Protein AF-A0A838QG83-F1 (afdb_monomer_lite)

Radius of gyration: 15.64 Å; chains: 1; bounding box: 38×38×37 Å

pLDDT: mean 92.64, std 13.29, range [36.41, 98.62]

Secondary structure (DSSP, 8-state):
-HHHHHHHHHH-SS--EEEEEHHHHHHHHHHHHHHHHHTT--SPPEEEEE--TT--TTS-GGGGT-TTEEEEEEEEEEEEEETTEEEEEEEEEESSSSTTS-------

Sequence (108 aa):
YKKWTARVLEDGIYRPGYYAHNHNAKVIYNDVAGVFVDAGSLEQPAFWIASGRGFSEDKEPHEVGHEFAKVWQGVLDVVQTHNGFQLPIDVNVSADPSPSSAGFATTN

Structure (mmCIF, N/CA/C/O backbone):
data_AF-A0A838QG83-F1
#
_entry.id   AF-A0A838QG83-F1
#
loop_
_atom_site.group_PDB
_atom_site.id
_atom_site.type_symbol
_atom_site.label_atom_id
_atom_site.label_alt_id
_atom_site.label_comp_id
_atom_site.label_asym_id
_atom_site.label_entity_id
_atom_site.label_seq_id
_atom_site.pdbx_PDB_ins_code
_atom_site.Cartn_x
_atom_site.Cartn_y
_atom_site.Cartn_z
_atom_site.occupancy
_atom_site.B_iso_or_equiv
_atom_site.auth_seq_id
_atom_site.auth_comp_id
_atom_site.auth_asym_id
_atom_site.auth_atom_id
_atom_site.pdbx_PDB_model_num
ATOM 1 N N . TYR A 1 1 ? 0.706 -10.719 -9.208 1.00 94.06 1 TYR A N 1
ATOM 2 C CA . TYR A 1 1 ? 0.920 -9.267 -9.067 1.00 94.06 1 TYR A CA 1
ATOM 3 C C . TYR A 1 1 ? 1.852 -8.701 -10.151 1.00 94.06 1 TYR A C 1
ATOM 5 O O . TYR A 1 1 ? 1.400 -7.791 -10.819 1.00 94.06 1 TYR A O 1
ATOM 13 N N . LYS A 1 2 ? 3.035 -9.271 -10.471 1.00 98.38 2 LYS A N 1
ATOM 14 C CA . LYS A 1 2 ? 3.954 -8.743 -11.525 1.00 98.38 2 LYS A CA 1
ATOM 15 C C . LYS A 1 2 ? 3.305 -8.365 -12.875 1.00 98.38 2 LYS A C 1
ATOM 17 O O . LYS A 1 2 ? 3.492 -7.257 -13.353 1.00 98.38 2 LYS A O 1
ATOM 22 N N . LYS A 1 3 ? 2.510 -9.258 -13.486 1.00 98.44 3 LYS A N 1
ATOM 23 C CA . LYS A 1 3 ? 1.831 -8.968 -14.772 1.00 98.44 3 LYS A CA 1
ATOM 24 C C . LYS A 1 3 ? 0.795 -7.844 -14.669 1.00 98.44 3 LYS A C 1
ATOM 26 O O . LYS A 1 3 ? 0.652 -7.061 -15.597 1.00 98.44 3 LYS A O 1
ATOM 31 N N . TRP A 1 4 ? 0.082 -7.777 -13.545 1.00 98.25 4 TRP A N 1
ATOM 32 C CA . TRP A 1 4 ? -0.867 -6.696 -13.281 1.00 98.25 4 TRP A CA 1
ATOM 33 C C . TRP A 1 4 ? -0.128 -5.366 -13.112 1.00 98.25 4 TRP A C 1
ATOM 35 O O . TRP A 1 4 ? -0.509 -4.392 -13.745 1.00 98.25 4 TRP A O 1
ATOM 45 N N . THR A 1 5 ? 0.979 -5.359 -12.362 1.00 98.31 5 THR A N 1
ATOM 46 C CA . THR A 1 5 ? 1.866 -4.198 -12.220 1.00 98.31 5 THR A CA 1
ATOM 47 C C . THR A 1 5 ? 2.310 -3.674 -13.579 1.00 98.31 5 THR A C 1
ATOM 49 O O . THR A 1 5 ? 2.097 -2.505 -13.871 1.00 98.31 5 THR A O 1
ATOM 52 N N . ALA A 1 6 ? 2.866 -4.550 -14.423 1.00 98.12 6 ALA A N 1
ATOM 53 C CA . ALA A 1 6 ? 3.332 -4.177 -15.755 1.00 98.12 6 ALA A CA 1
ATOM 54 C C . ALA A 1 6 ? 2.203 -3.571 -16.597 1.00 98.12 6 ALA A C 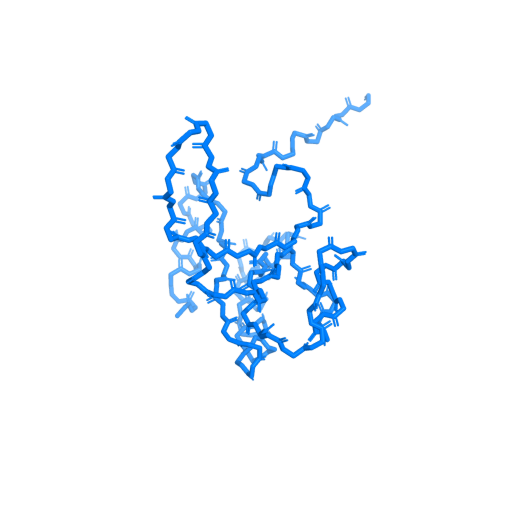1
ATOM 56 O O . ALA A 1 6 ? 2.397 -2.536 -17.221 1.00 98.12 6 ALA A O 1
ATOM 57 N N . ARG A 1 7 ? 1.005 -4.170 -16.559 1.00 98.12 7 ARG A N 1
ATOM 58 C CA . ARG A 1 7 ? -0.139 -3.671 -17.326 1.00 98.12 7 ARG A CA 1
ATOM 59 C C . ARG A 1 7 ? -0.641 -2.311 -16.838 1.00 98.12 7 ARG A C 1
ATOM 61 O O . ARG A 1 7 ? -0.989 -1.481 -17.664 1.00 98.12 7 ARG A O 1
ATOM 68 N N . VAL A 1 8 ? -0.700 -2.085 -15.526 1.00 97.00 8 VAL A N 1
ATOM 69 C CA . VAL A 1 8 ? -1.128 -0.792 -14.964 1.00 97.00 8 VAL A CA 1
ATOM 70 C C . VAL A 1 8 ? -0.112 0.304 -15.289 1.00 97.00 8 VAL A C 1
ATOM 72 O O . VAL A 1 8 ? -0.510 1.399 -15.669 1.00 97.00 8 VAL A O 1
ATOM 75 N N . LEU A 1 9 ? 1.186 -0.001 -15.197 1.00 96.19 9 LEU A N 1
ATOM 76 C CA . LEU A 1 9 ? 2.249 0.930 -15.585 1.00 96.19 9 LEU A CA 1
ATOM 77 C C . LEU A 1 9 ? 2.216 1.252 -17.085 1.00 96.19 9 LEU A C 1
ATOM 79 O O . LEU A 1 9 ? 2.382 2.407 -17.454 1.00 96.19 9 LEU A O 1
ATOM 83 N N . GLU A 1 10 ? 1.979 0.250 -17.937 1.00 96.62 10 GLU A N 1
ATOM 84 C CA . GLU A 1 10 ? 1.831 0.432 -19.387 1.00 96.62 10 GLU A CA 1
ATOM 85 C C . GLU A 1 10 ? 0.616 1.303 -19.738 1.00 96.62 10 GLU A C 1
ATOM 87 O O . GLU A 1 10 ? 0.699 2.148 -20.625 1.00 96.62 10 GLU A O 1
ATOM 92 N N . ASP A 1 11 ? -0.509 1.098 -19.050 1.00 95.62 11 ASP A N 1
ATOM 93 C CA . ASP A 1 11 ? -1.735 1.873 -19.258 1.00 95.62 11 ASP A CA 1
ATOM 94 C C . ASP A 1 11 ? -1.582 3.331 -18.788 1.00 95.62 11 ASP A C 1
ATOM 96 O O . ASP A 1 11 ? -2.113 4.248 -19.408 1.00 95.62 11 ASP A O 1
ATOM 100 N N . GLY A 1 12 ? -0.849 3.566 -17.694 1.00 92.44 12 GLY A N 1
ATOM 101 C CA . GLY A 1 12 ? -0.482 4.902 -17.204 1.00 92.44 12 GLY A CA 1
ATOM 102 C C . GLY A 1 12 ? -1.632 5.738 -16.623 1.00 92.44 12 GLY A C 1
ATOM 103 O O . GLY A 1 12 ? -1.386 6.770 -16.002 1.00 92.44 12 GLY A O 1
ATOM 104 N N . ILE A 1 13 ? -2.884 5.2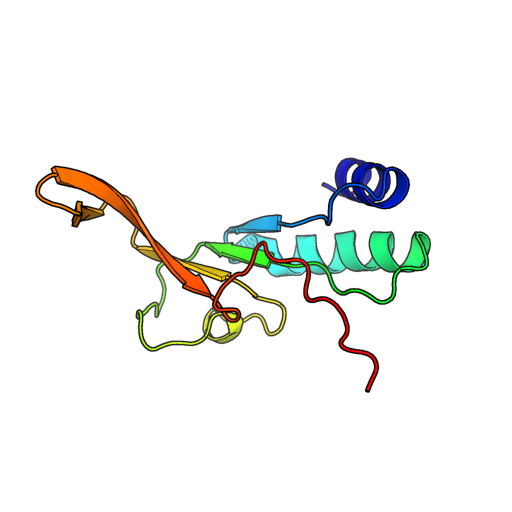95 -16.771 1.00 92.50 13 ILE A N 1
ATOM 105 C CA . ILE A 1 13 ? -4.077 5.955 -16.213 1.00 92.50 13 ILE A CA 1
ATOM 106 C C . ILE A 1 13 ? -4.102 5.846 -14.681 1.00 92.50 13 ILE A C 1
ATOM 108 O O . ILE A 1 13 ? -4.583 6.747 -13.991 1.00 92.50 13 ILE A O 1
ATOM 112 N N . TYR A 1 14 ? -3.572 4.747 -14.142 1.00 91.19 14 TYR A N 1
ATOM 113 C CA . TYR A 1 14 ? -3.552 4.453 -12.712 1.00 91.19 14 TYR A CA 1
ATOM 114 C C . TYR A 1 14 ? -2.136 4.167 -12.216 1.00 91.19 14 TYR A C 1
ATOM 116 O O . TYR A 1 14 ? -1.282 3.691 -12.960 1.00 91.19 14 TYR A O 1
ATOM 124 N N . ARG A 1 15 ? -1.911 4.387 -10.915 1.00 91.19 15 ARG A N 1
ATOM 125 C CA . ARG A 1 15 ? -0.688 3.957 -10.225 1.00 91.19 15 ARG A CA 1
ATOM 126 C C . ARG A 1 15 ? -0.918 2.621 -9.509 1.00 91.19 15 ARG A C 1
ATOM 128 O O . ARG A 1 15 ? -1.924 2.489 -8.806 1.00 91.19 15 ARG A O 1
ATOM 135 N N . PRO A 1 16 ? -0.010 1.636 -9.630 1.00 95.06 16 PRO A N 1
ATOM 136 C CA . PRO A 1 16 ? -0.137 0.381 -8.897 1.00 95.06 16 PRO A CA 1
ATOM 137 C C . PRO A 1 16 ? 0.007 0.586 -7.378 1.00 95.06 16 PRO A C 1
ATOM 139 O O . PRO A 1 16 ? 1.042 1.061 -6.913 1.00 95.06 16 PRO A O 1
ATOM 142 N N . GLY A 1 17 ? -0.995 0.158 -6.607 1.00 95.44 17 GLY A N 1
ATOM 143 C CA . GLY A 1 17 ? -0.940 0.041 -5.145 1.00 95.44 17 GLY A CA 1
ATOM 144 C C . GLY A 1 17 ? -1.149 -1.404 -4.688 1.00 95.44 17 GLY A C 1
ATOM 145 O O . GLY A 1 17 ? -1.877 -2.163 -5.332 1.00 95.44 17 GLY A O 1
ATOM 146 N N . TYR A 1 18 ? -0.508 -1.798 -3.587 1.00 97.62 18 TYR A N 1
ATOM 147 C CA . TYR A 1 18 ? -0.483 -3.189 -3.128 1.00 97.62 18 TYR A CA 1
ATOM 148 C C . TYR A 1 18 ? -1.003 -3.316 -1.706 1.00 97.62 18 TYR A C 1
ATOM 150 O O . TYR A 1 18 ? -0.358 -2.851 -0.773 1.00 97.62 18 TYR A O 1
ATOM 158 N N . TYR A 1 19 ? -2.124 -4.011 -1.534 1.00 97.75 19 TYR A N 1
ATOM 159 C CA . TYR A 1 19 ? -2.545 -4.502 -0.227 1.00 97.75 19 TYR A CA 1
ATOM 160 C C . TYR A 1 19 ? -1.932 -5.882 0.032 1.00 97.75 19 TYR A C 1
ATOM 162 O O . TYR A 1 19 ? -2.077 -6.789 -0.793 1.00 97.75 19 TYR A O 1
ATOM 170 N N . ALA A 1 20 ? -1.236 -6.056 1.156 1.00 98.38 20 ALA A N 1
ATOM 171 C CA . ALA A 1 20 ? -0.619 -7.334 1.504 1.00 98.38 20 ALA A CA 1
ATOM 172 C C . ALA A 1 20 ? -0.519 -7.554 3.016 1.00 98.38 20 ALA A C 1
ATOM 174 O O . ALA A 1 20 ? -0.225 -6.642 3.784 1.00 98.38 20 ALA A O 1
ATOM 175 N N . HIS A 1 21 ? -0.659 -8.810 3.443 1.00 98.38 21 HIS A N 1
ATOM 176 C CA . HIS A 1 21 ? -0.295 -9.200 4.802 1.00 98.38 21 HIS A CA 1
ATOM 177 C C . HIS A 1 21 ? 1.209 -8.993 5.042 1.00 98.38 21 HIS A C 1
ATOM 179 O O . HIS A 1 21 ? 2.029 -9.308 4.172 1.00 98.38 21 HIS A O 1
ATOM 185 N N . ASN A 1 22 ? 1.572 -8.540 6.246 1.00 98.31 22 ASN A N 1
ATOM 186 C CA . ASN A 1 22 ? 2.945 -8.211 6.648 1.00 98.31 22 ASN A CA 1
ATOM 187 C C . ASN A 1 22 ? 3.975 -9.305 6.297 1.00 98.31 22 ASN A C 1
ATOM 189 O O . ASN A 1 22 ? 5.039 -9.009 5.757 1.00 98.31 22 ASN A O 1
ATOM 193 N N . HIS A 1 23 ? 3.620 -10.582 6.488 1.00 98.31 23 HIS A N 1
ATOM 194 C CA . HIS A 1 23 ? 4.484 -11.723 6.144 1.00 98.31 23 HIS A CA 1
ATOM 195 C C . HIS A 1 23 ? 4.956 -11.725 4.677 1.00 98.31 23 HIS A C 1
ATOM 197 O O . HIS A 1 23 ? 6.095 -12.085 4.392 1.00 98.31 23 HIS A O 1
ATOM 203 N N . ASN A 1 24 ? 4.093 -11.307 3.749 1.00 98.38 24 ASN A N 1
ATOM 204 C CA . ASN A 1 24 ? 4.358 -11.372 2.312 1.00 98.38 24 ASN A CA 1
ATOM 205 C C . ASN A 1 24 ? 4.920 -10.060 1.750 1.00 98.38 24 ASN A C 1
ATOM 207 O O . ASN A 1 24 ? 5.465 -10.055 0.645 1.00 98.38 24 ASN A O 1
ATOM 211 N N . ALA A 1 25 ? 4.778 -8.951 2.484 1.00 98.31 25 ALA A N 1
ATOM 212 C CA . ALA A 1 25 ? 4.994 -7.604 1.966 1.00 98.31 25 ALA A CA 1
ATOM 213 C C . ALA A 1 25 ? 6.388 -7.424 1.350 1.00 98.31 25 ALA A C 1
ATOM 215 O O . ALA A 1 25 ? 6.500 -6.955 0.221 1.00 98.31 25 ALA A O 1
ATOM 216 N N . LYS A 1 26 ? 7.446 -7.876 2.037 1.00 98.38 26 LYS A N 1
ATOM 217 C CA . LYS A 1 26 ? 8.826 -7.709 1.555 1.00 98.38 26 LYS A CA 1
ATOM 218 C C . LYS A 1 26 ? 9.107 -8.459 0.254 1.00 98.38 26 LYS A C 1
ATOM 220 O O . LYS A 1 26 ? 9.752 -7.911 -0.637 1.00 98.38 26 LYS A O 1
ATOM 225 N N . VAL A 1 27 ? 8.632 -9.702 0.146 1.00 98.44 27 VAL A N 1
ATOM 226 C CA . VAL A 1 27 ? 8.828 -10.527 -1.057 1.00 98.44 27 VAL A CA 1
ATOM 227 C C . VAL A 1 27 ? 8.116 -9.887 -2.242 1.00 98.44 27 VAL A C 1
ATOM 229 O O . VAL A 1 27 ? 8.728 -9.707 -3.290 1.00 98.44 27 VAL A O 1
ATOM 232 N N . ILE A 1 28 ? 6.857 -9.479 -2.054 1.00 98.56 28 ILE A N 1
ATOM 233 C CA . ILE A 1 28 ? 6.068 -8.840 -3.112 1.00 98.56 28 ILE A CA 1
ATOM 234 C C . ILE A 1 28 ? 6.699 -7.509 -3.520 1.00 98.56 28 ILE A C 1
ATOM 236 O O . ILE A 1 28 ? 6.848 -7.277 -4.716 1.00 98.56 28 ILE A O 1
ATOM 240 N N . TYR A 1 29 ? 7.109 -6.674 -2.557 1.00 98.44 29 TYR A N 1
ATOM 241 C CA . TYR A 1 29 ? 7.764 -5.389 -2.816 1.00 98.44 29 TYR A CA 1
ATOM 242 C C . TYR A 1 29 ? 8.992 -5.550 -3.708 1.00 98.44 29 TYR A C 1
ATOM 244 O O . TYR A 1 29 ? 9.074 -4.911 -4.753 1.00 98.44 29 TYR A O 1
ATOM 252 N N . ASN A 1 30 ? 9.917 -6.440 -3.335 1.00 98.12 30 ASN A N 1
ATOM 253 C CA . ASN A 1 30 ? 11.130 -6.681 -4.116 1.00 98.12 30 ASN A CA 1
ATOM 254 C C . ASN A 1 30 ? 10.794 -7.129 -5.547 1.00 98.12 30 ASN A C 1
ATOM 256 O O . ASN A 1 30 ? 11.410 -6.680 -6.511 1.00 98.12 30 ASN A O 1
ATOM 260 N N . ASP A 1 31 ? 9.787 -7.989 -5.683 1.00 98.38 31 ASP A N 1
ATOM 261 C CA . ASP A 1 31 ? 9.360 -8.523 -6.965 1.00 98.38 31 ASP A CA 1
ATOM 262 C C . ASP A 1 31 ? 8.700 -7.472 -7.877 1.00 98.38 31 ASP A C 1
ATOM 264 O O . ASP A 1 31 ? 8.860 -7.558 -9.094 1.00 98.38 31 ASP A O 1
ATOM 268 N N . VAL A 1 32 ? 7.957 -6.498 -7.334 1.00 98.44 32 VAL A N 1
ATOM 269 C CA . VAL A 1 32 ? 7.350 -5.414 -8.135 1.00 98.44 32 VAL A CA 1
ATOM 270 C C . VAL A 1 32 ? 8.273 -4.230 -8.346 1.00 98.44 32 VAL A C 1
ATOM 272 O O . VAL A 1 32 ? 8.151 -3.577 -9.376 1.00 98.44 32 VAL A O 1
ATOM 275 N N . ALA A 1 33 ? 9.215 -3.978 -7.439 1.00 97.56 33 ALA A N 1
ATOM 276 C CA . ALA A 1 33 ? 10.234 -2.951 -7.626 1.00 97.56 33 ALA A CA 1
ATOM 277 C C . ALA A 1 33 ? 11.034 -3.204 -8.914 1.00 97.56 33 ALA A C 1
ATOM 279 O O . ALA A 1 33 ? 11.260 -2.274 -9.682 1.00 97.56 33 ALA A O 1
ATOM 280 N N . GLY A 1 34 ? 11.361 -4.469 -9.214 1.00 97.25 34 GLY A N 1
ATOM 281 C CA . GLY A 1 34 ? 11.970 -4.842 -10.495 1.00 97.25 34 GLY A CA 1
ATOM 282 C C . GLY A 1 34 ? 11.102 -4.473 -11.703 1.00 97.25 34 GLY A C 1
ATOM 283 O O . GLY A 1 34 ? 11.602 -3.913 -12.667 1.00 97.25 34 GLY A O 1
ATOM 284 N N . VAL A 1 35 ? 9.784 -4.682 -11.619 1.00 98.25 35 VAL A N 1
ATOM 285 C CA . VAL A 1 35 ? 8.853 -4.330 -12.708 1.00 98.25 35 VAL A CA 1
ATOM 286 C C . VAL A 1 35 ? 8.764 -2.813 -12.921 1.00 98.25 35 VAL A C 1
ATOM 288 O O . VAL A 1 35 ? 8.647 -2.370 -14.059 1.00 98.25 35 VAL A O 1
ATOM 291 N N . PHE A 1 36 ? 8.829 -2.009 -11.853 1.00 97.69 36 PHE A N 1
ATOM 292 C CA . PHE A 1 36 ? 8.884 -0.544 -11.967 1.00 97.69 36 PHE A CA 1
ATOM 293 C C . PHE A 1 36 ? 10.163 -0.090 -12.677 1.00 97.69 36 PHE A C 1
ATOM 295 O O . PHE A 1 36 ? 10.089 0.736 -13.585 1.00 97.69 36 PHE A O 1
ATOM 302 N N . VAL A 1 37 ? 11.309 -0.672 -12.307 1.00 97.06 37 VAL A N 1
ATOM 303 C CA . VAL A 1 37 ? 12.601 -0.401 -12.952 1.00 97.06 37 VAL A CA 1
ATOM 304 C C . VAL A 1 37 ? 12.573 -0.795 -14.431 1.00 97.06 37 VAL A C 1
ATOM 306 O O . VAL A 1 37 ? 12.968 0.009 -15.272 1.00 97.06 37 VAL A O 1
ATOM 309 N N . ASP A 1 38 ? 12.051 -1.978 -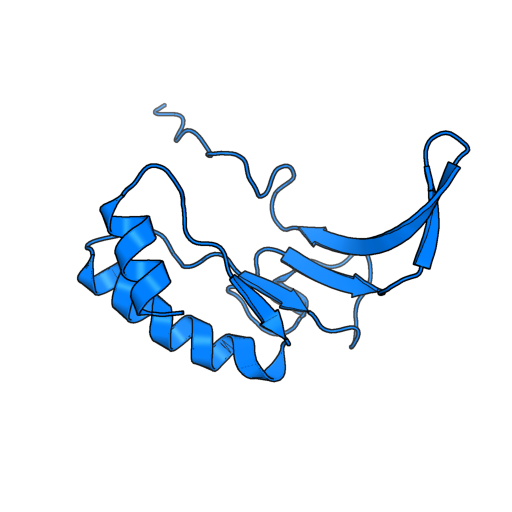14.765 1.00 96.94 38 ASP A N 1
ATOM 310 C CA . ASP A 1 38 ? 11.938 -2.457 -16.152 1.00 96.94 38 ASP A CA 1
ATOM 311 C C . ASP A 1 38 ? 11.026 -1.560 -17.009 1.00 96.94 38 ASP A C 1
ATOM 313 O O . ASP A 1 38 ? 11.248 -1.406 -18.210 1.00 96.94 38 ASP A O 1
ATOM 317 N N . ALA A 1 39 ? 10.018 -0.937 -16.393 1.00 96.12 39 ALA A N 1
ATOM 318 C CA . ALA A 1 39 ? 9.139 0.044 -17.030 1.00 96.12 39 ALA A CA 1
ATOM 319 C C . ALA A 1 39 ? 9.745 1.463 -17.098 1.00 96.12 39 ALA A C 1
ATOM 321 O O . ALA A 1 39 ? 9.090 2.381 -17.589 1.00 96.12 39 ALA A O 1
ATOM 322 N N . GLY A 1 40 ? 10.967 1.669 -16.592 1.00 95.38 40 GLY A N 1
ATOM 323 C CA . GLY A 1 40 ? 11.627 2.976 -16.545 1.00 95.38 40 GLY A CA 1
ATOM 324 C C . GLY A 1 40 ? 11.017 3.956 -15.536 1.00 95.38 40 GLY A C 1
ATOM 325 O O . GLY A 1 40 ? 11.264 5.157 -15.632 1.00 95.38 40 GLY A O 1
ATOM 326 N N . SER A 1 41 ? 10.217 3.473 -14.581 1.00 93.25 41 SER A N 1
ATOM 327 C CA . SER A 1 41 ? 9.605 4.314 -13.552 1.00 93.25 41 SER A CA 1
ATOM 328 C C . SER A 1 41 ? 10.601 4.643 -12.438 1.00 93.25 41 SER A C 1
ATOM 330 O O . SER A 1 41 ? 11.319 3.770 -11.950 1.00 93.25 41 SER A O 1
ATOM 332 N N . LEU A 1 42 ? 10.614 5.908 -12.007 1.00 89.94 42 LEU A N 1
ATOM 333 C CA . LEU A 1 42 ? 11.368 6.369 -10.831 1.00 89.94 42 LEU A CA 1
ATOM 334 C C . LEU A 1 42 ? 10.542 6.294 -9.539 1.00 89.94 42 LEU A C 1
ATOM 336 O O . LEU A 1 42 ? 11.065 6.544 -8.452 1.00 89.94 42 LEU A O 1
ATOM 340 N N . GLU A 1 43 ? 9.250 5.984 -9.649 1.00 90.50 43 GLU A N 1
ATOM 341 C CA . GLU A 1 43 ? 8.374 5.844 -8.493 1.00 90.50 43 GLU A CA 1
ATOM 342 C C . GLU A 1 43 ? 8.658 4.535 -7.750 1.00 90.50 43 GLU A C 1
ATOM 344 O O . GLU A 1 43 ? 9.046 3.525 -8.338 1.00 90.50 43 GLU A O 1
ATOM 349 N N . GLN A 1 44 ? 8.429 4.543 -6.436 1.00 90.94 44 GLN A N 1
ATOM 350 C CA . GLN A 1 44 ? 8.475 3.326 -5.630 1.00 90.94 44 GLN A CA 1
ATOM 351 C C . GLN A 1 44 ? 7.075 2.703 -5.517 1.00 90.94 44 GLN A C 1
ATOM 353 O O . GLN A 1 44 ? 6.087 3.435 -5.413 1.00 90.94 44 GLN A O 1
ATOM 358 N N . PRO A 1 45 ? 6.966 1.364 -5.467 1.00 94.81 45 PRO A N 1
ATOM 359 C CA . PRO A 1 45 ? 5.696 0.682 -5.236 1.00 94.81 45 PRO A CA 1
ATOM 360 C C . PRO A 1 45 ? 5.039 1.108 -3.910 1.00 94.81 45 PRO A C 1
ATOM 362 O O . PRO A 1 45 ? 5.637 0.956 -2.845 1.00 94.81 45 PRO A O 1
ATOM 365 N N . ALA A 1 46 ? 3.791 1.584 -3.951 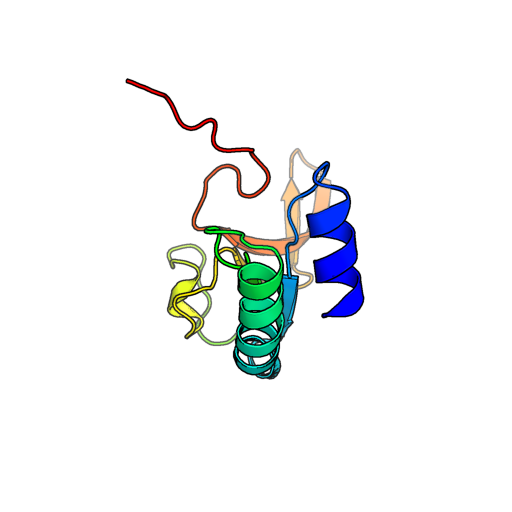1.00 93.88 46 ALA A N 1
ATOM 366 C CA . ALA A 1 46 ? 3.047 1.975 -2.751 1.00 93.88 46 ALA A CA 1
ATOM 367 C C . ALA A 1 46 ? 2.374 0.766 -2.078 1.00 93.88 46 ALA A C 1
ATOM 369 O O . ALA A 1 46 ? 1.608 0.041 -2.718 1.00 93.88 46 ALA A O 1
ATOM 370 N N . PHE A 1 47 ? 2.631 0.556 -0.783 1.00 97.50 47 PHE A N 1
ATOM 371 C CA . PHE A 1 47 ? 2.120 -0.600 -0.039 1.00 97.50 47 PHE A CA 1
ATOM 372 C C . PHE A 1 47 ? 1.184 -0.218 1.108 1.00 97.50 47 PHE A C 1
ATOM 374 O O . PHE A 1 47 ? 1.522 0.593 1.967 1.00 97.50 47 PHE A O 1
ATOM 381 N N . TRP A 1 48 ? 0.043 -0.898 1.148 1.00 98.19 48 TRP A N 1
ATOM 382 C CA . TRP A 1 48 ? -0.879 -0.973 2.269 1.00 98.19 48 TRP A CA 1
ATOM 383 C C . TRP A 1 48 ? -0.688 -2.321 2.976 1.00 98.19 48 TRP A C 1
ATOM 385 O O . TRP A 1 48 ? -1.026 -3.379 2.445 1.00 98.19 48 TRP A O 1
ATOM 395 N N . ILE A 1 49 ? -0.094 -2.302 4.165 1.00 98.62 49 ILE A N 1
ATOM 396 C CA . ILE A 1 49 ? 0.287 -3.516 4.889 1.00 98.62 49 ILE A CA 1
ATOM 397 C C . ILE A 1 49 ? -0.742 -3.843 5.967 1.00 98.62 49 ILE A C 1
ATOM 399 O O . ILE A 1 49 ? -1.089 -2.988 6.773 1.00 98.62 49 ILE A O 1
ATOM 403 N N . ALA A 1 50 ? -1.193 -5.095 6.019 1.00 98.56 50 ALA A N 1
ATOM 404 C CA . ALA A 1 50 ? -2.089 -5.588 7.061 1.00 98.56 50 ALA A CA 1
ATOM 405 C C . ALA A 1 50 ? -1.330 -6.349 8.156 1.00 98.56 50 ALA A C 1
ATOM 407 O O . ALA A 1 50 ? -0.623 -7.325 7.873 1.00 98.56 50 ALA A O 1
ATOM 408 N N . SER A 1 51 ? -1.478 -5.901 9.407 1.00 98.19 51 SER A N 1
ATOM 409 C CA . SER A 1 51 ? -0.976 -6.569 10.616 1.00 98.19 51 SER A CA 1
ATOM 410 C C . SER A 1 51 ? -1.497 -5.890 11.882 1.00 98.19 51 SER A C 1
ATOM 412 O O . SER A 1 51 ? -1.182 -4.736 12.122 1.00 98.19 51 SER A O 1
ATOM 414 N N . GLY A 1 52 ? -2.166 -6.611 12.782 1.00 97.19 52 GLY A N 1
ATOM 415 C CA . GLY A 1 52 ? -2.544 -6.039 14.087 1.00 97.19 52 GLY A CA 1
ATOM 416 C C . GLY A 1 52 ? -1.401 -5.932 15.105 1.00 97.19 52 GLY A C 1
ATOM 417 O O . GLY A 1 52 ? -1.554 -5.327 16.163 1.00 97.19 52 GLY A O 1
ATOM 418 N N . ARG A 1 53 ? -0.232 -6.531 14.833 1.00 96.00 53 ARG A N 1
ATOM 419 C CA . ARG A 1 53 ? 0.873 -6.568 15.802 1.00 96.00 53 ARG A CA 1
ATOM 420 C C . ARG A 1 53 ? 1.470 -5.176 16.007 1.00 96.00 53 ARG A C 1
ATOM 422 O O . ARG A 1 53 ? 2.093 -4.645 15.098 1.00 96.00 53 ARG A O 1
ATOM 429 N N . GLY A 1 54 ? 1.365 -4.662 17.233 1.00 96.25 54 GLY A N 1
ATOM 430 C CA . GLY A 1 54 ? 1.988 -3.400 17.638 1.00 96.25 54 GLY A CA 1
ATOM 431 C C . GLY A 1 54 ? 1.333 -2.155 17.040 1.00 96.25 54 GLY A C 1
ATOM 432 O O . GLY A 1 54 ? 1.949 -1.090 17.106 1.00 96.25 54 GLY A O 1
ATOM 433 N N . PHE A 1 55 ? 0.138 -2.301 16.457 1.00 98.19 55 PHE A N 1
ATOM 434 C CA . PHE A 1 55 ? -0.619 -1.207 15.861 1.00 98.19 55 PHE A CA 1
ATOM 435 C C . PHE A 1 55 ? -1.135 -0.232 16.913 1.00 98.19 55 PHE A C 1
ATOM 437 O O . PHE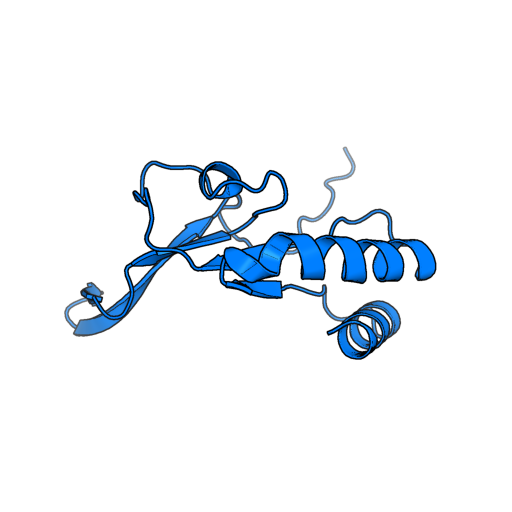 A 1 55 ? -1.555 -0.639 17.997 1.00 98.19 55 PHE A O 1
ATOM 444 N N . SER A 1 56 ? -1.126 1.042 16.543 1.00 97.19 56 SER A N 1
ATOM 445 C CA . SER A 1 56 ? -1.813 2.126 17.226 1.00 97.19 56 SER A CA 1
ATOM 446 C C . SER A 1 56 ? -2.065 3.252 16.219 1.00 97.19 56 SER A C 1
ATOM 448 O O . SER A 1 56 ? -1.323 3.381 15.246 1.00 97.19 56 SER A O 1
ATOM 450 N N . GLU A 1 57 ? -3.118 4.042 16.427 1.00 97.31 57 GLU A N 1
ATOM 451 C CA . GLU A 1 57 ? -3.510 5.133 15.517 1.00 97.31 57 GLU A CA 1
ATOM 452 C C . GLU A 1 57 ? -2.563 6.348 15.577 1.00 97.31 57 GLU A C 1
ATOM 454 O O . GLU A 1 57 ? -2.612 7.205 14.703 1.00 97.31 57 GLU A O 1
ATOM 459 N N . ASP A 1 58 ? -1.689 6.416 16.585 1.00 97.25 58 ASP A N 1
ATOM 460 C CA . ASP A 1 58 ? -0.647 7.441 16.750 1.00 97.25 58 ASP A CA 1
ATOM 461 C C . ASP A 1 58 ? 0.691 7.075 16.084 1.00 97.25 58 ASP A C 1
ATOM 463 O O . ASP A 1 58 ? 1.660 7.824 16.211 1.00 97.25 58 ASP A O 1
ATOM 467 N N . LYS A 1 59 ? 0.750 5.932 15.391 1.00 97.88 59 LYS A N 1
ATOM 468 C CA . LYS A 1 59 ? 1.946 5.447 14.699 1.00 97.88 59 LYS A CA 1
ATOM 469 C C . LYS A 1 59 ? 1.957 5.768 13.217 1.00 97.88 59 LYS A C 1
ATOM 471 O O . LYS A 1 59 ? 0.922 5.875 12.562 1.00 97.88 59 LYS A O 1
ATOM 476 N N . GLU A 1 60 ? 3.163 5.786 12.675 1.00 97.69 60 GLU A N 1
ATOM 477 C CA . GLU A 1 60 ? 3.425 5.906 11.251 1.00 97.69 60 GLU A CA 1
ATOM 478 C C . GLU A 1 60 ? 3.404 4.527 10.561 1.00 97.69 60 GLU A C 1
ATOM 480 O O . GLU A 1 60 ? 3.835 3.522 11.141 1.00 97.69 60 GLU A O 1
ATOM 485 N N . PRO A 1 61 ? 2.969 4.424 9.289 1.00 98.12 61 PRO A N 1
ATOM 486 C CA . PRO A 1 61 ? 2.848 3.135 8.606 1.00 98.12 61 PRO A CA 1
ATOM 487 C C . PRO A 1 61 ? 4.130 2.301 8.565 1.00 98.12 61 PRO A C 1
ATOM 489 O O . PRO A 1 61 ? 4.058 1.077 8.660 1.00 98.12 61 PRO A O 1
ATOM 492 N N . HIS A 1 62 ? 5.302 2.931 8.433 1.00 97.94 62 HIS A N 1
ATOM 493 C CA . HIS A 1 62 ? 6.580 2.214 8.372 1.00 97.94 62 HIS A CA 1
ATOM 494 C C . HIS A 1 62 ? 6.912 1.436 9.657 1.00 97.94 62 HIS A C 1
ATOM 496 O O . HIS A 1 62 ? 7.619 0.424 9.601 1.00 97.94 62 HIS A O 1
ATOM 502 N N . GLU A 1 63 ? 6.313 1.814 10.793 1.00 98.44 63 GLU A N 1
ATOM 503 C CA . GLU A 1 63 ? 6.482 1.140 12.084 1.00 98.44 63 GLU A CA 1
ATOM 504 C C . GLU A 1 63 ? 5.887 -0.279 12.113 1.00 98.44 63 GLU A C 1
ATOM 506 O O . GLU A 1 63 ? 6.163 -1.048 13.035 1.00 98.44 63 GLU A O 1
ATOM 511 N N . VAL A 1 64 ? 5.145 -0.687 11.073 1.00 97.94 64 VAL A N 1
ATOM 512 C CA . VAL A 1 64 ? 4.759 -2.093 10.840 1.00 97.94 64 VAL A CA 1
ATOM 513 C C . VAL A 1 64 ? 5.964 -3.005 10.534 1.00 97.94 64 VAL A C 1
ATOM 515 O O . VAL A 1 64 ? 5.830 -4.233 10.498 1.00 97.94 64 VAL A O 1
ATOM 518 N N . GLY A 1 65 ? 7.148 -2.414 10.326 1.00 98.00 65 GLY A N 1
ATOM 519 C CA . GLY A 1 65 ? 8.423 -3.097 10.094 1.00 98.00 65 GLY A CA 1
ATOM 520 C C . GLY A 1 65 ? 8.927 -3.027 8.651 1.00 98.00 65 GLY A C 1
ATOM 521 O O . GLY A 1 65 ? 9.819 -3.793 8.285 1.00 98.00 65 GLY A O 1
ATOM 522 N N . HIS A 1 66 ? 8.366 -2.138 7.825 1.00 97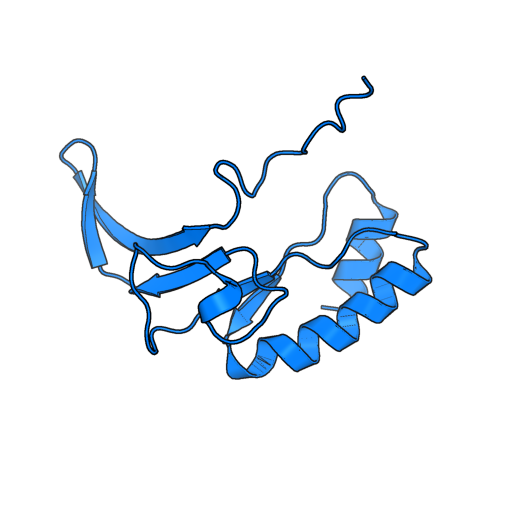.94 66 HIS A N 1
ATOM 523 C CA . HIS A 1 66 ? 8.746 -1.971 6.421 1.00 97.94 66 HIS A CA 1
ATOM 524 C C . HIS A 1 66 ? 8.811 -0.489 6.053 1.00 97.94 66 HIS A C 1
ATOM 526 O O . HIS A 1 66 ? 7.773 0.149 5.926 1.00 97.94 66 HIS A O 1
ATOM 532 N N . GLU A 1 67 ? 10.008 0.030 5.768 1.00 97.12 67 GLU A N 1
ATOM 533 C CA . GLU A 1 67 ? 10.209 1.433 5.343 1.00 97.12 67 GLU A CA 1
ATOM 534 C C . GLU A 1 67 ? 9.383 1.840 4.111 1.00 97.12 67 GLU A C 1
ATOM 536 O O . GLU A 1 67 ? 9.077 3.010 3.910 1.00 97.12 67 GLU A O 1
ATOM 541 N N . PHE A 1 68 ? 9.006 0.877 3.269 1.00 96.31 68 PHE A N 1
ATOM 542 C CA . PHE A 1 68 ? 8.199 1.127 2.074 1.00 96.31 68 PHE A CA 1
ATOM 543 C C . PHE A 1 68 ? 6.681 1.160 2.338 1.00 96.31 68 PHE A C 1
ATOM 545 O O . PHE A 1 68 ? 5.905 1.369 1.402 1.00 96.31 68 PHE A O 1
ATOM 552 N N . ALA A 1 69 ? 6.227 0.917 3.570 1.00 97.75 69 ALA A N 1
ATOM 553 C CA . ALA A 1 69 ? 4.808 0.971 3.904 1.00 97.75 69 ALA A CA 1
ATOM 554 C C . ALA A 1 69 ? 4.281 2.409 3.790 1.00 97.75 69 ALA A C 1
ATOM 556 O O . ALA A 1 69 ? 4.860 3.346 4.334 1.00 97.75 69 ALA A O 1
ATOM 557 N N . LYS A 1 70 ? 3.159 2.577 3.087 1.00 96.88 70 LYS A N 1
ATOM 558 C CA . LYS A 1 70 ? 2.448 3.855 2.928 1.00 96.88 70 LYS A CA 1
ATOM 559 C C . LYS A 1 70 ? 1.136 3.902 3.696 1.00 96.88 70 LYS A C 1
ATOM 561 O O . LYS A 1 70 ? 0.714 4.975 4.108 1.00 96.88 70 LYS A O 1
ATOM 566 N N . VAL A 1 71 ? 0.519 2.745 3.910 1.00 98.00 71 VAL A N 1
ATOM 567 C CA . VAL A 1 71 ? -0.682 2.583 4.731 1.00 98.00 71 VAL A CA 1
ATOM 568 C C . VAL A 1 71 ? -0.512 1.333 5.588 1.00 98.00 71 VAL A C 1
ATOM 570 O O . VAL A 1 71 ? 0.066 0.341 5.136 1.00 98.00 71 VAL A O 1
ATOM 573 N N . TRP A 1 72 ? -1.021 1.354 6.814 1.00 98.50 72 TRP A N 1
ATOM 574 C CA . TRP A 1 72 ? -1.016 0.209 7.717 1.00 98.50 72 TRP A CA 1
ATOM 575 C C . TRP A 1 72 ? -2.425 -0.053 8.256 1.00 98.50 72 TRP A C 1
ATOM 577 O O . TRP A 1 72 ? -2.970 0.782 8.968 1.00 98.50 72 TRP A O 1
ATOM 587 N N . GLN A 1 73 ? -2.994 -1.220 7.930 1.00 98.50 73 GLN A N 1
ATOM 588 C CA . GLN A 1 73 ? -4.216 -1.756 8.539 1.00 98.50 73 GLN A CA 1
ATOM 589 C C . GLN A 1 73 ? -3.890 -2.554 9.796 1.00 98.50 73 GLN A C 1
ATOM 591 O O . GLN A 1 73 ? -3.165 -3.555 9.715 1.00 98.50 73 GLN A O 1
ATOM 596 N N . GLY A 1 74 ? -4.454 -2.163 10.937 1.00 97.88 74 GLY A N 1
ATOM 597 C CA . GLY A 1 74 ? -4.140 -2.823 12.204 1.00 97.88 74 GLY A CA 1
ATOM 598 C C . GLY A 1 74 ? -5.315 -3.262 13.063 1.00 97.88 74 GLY A C 1
ATOM 599 O O . GLY A 1 74 ? -5.147 -4.192 13.849 1.00 97.88 74 GLY A O 1
ATOM 600 N N . VAL A 1 75 ? -6.501 -2.679 12.892 1.00 97.44 75 VAL A N 1
ATOM 601 C CA . VAL A 1 75 ? -7.727 -3.169 13.542 1.00 97.44 75 VAL A CA 1
ATOM 602 C C . VAL A 1 75 ? -8.710 -3.576 12.462 1.00 97.44 75 VAL A C 1
ATOM 604 O O . VAL A 1 75 ? -8.890 -2.840 11.495 1.00 97.44 75 VAL A O 1
ATOM 607 N N . LEU A 1 76 ? -9.319 -4.746 12.629 1.00 95.44 76 LEU A N 1
ATOM 608 C CA . LEU A 1 76 ? -10.300 -5.293 11.698 1.00 95.44 76 LEU A CA 1
ATOM 609 C C . LEU A 1 76 ? -11.676 -5.356 12.351 1.00 95.44 76 LEU A C 1
ATOM 611 O O . LEU A 1 76 ? -11.766 -5.624 13.553 1.00 95.44 76 LEU A O 1
ATOM 615 N N . ASP A 1 77 ? -12.713 -5.155 11.542 1.00 92.56 77 ASP A N 1
ATOM 616 C CA . ASP A 1 77 ? -14.115 -5.420 11.882 1.00 92.56 77 ASP A CA 1
ATOM 617 C C . ASP A 1 77 ? -14.592 -4.788 13.208 1.00 92.56 77 ASP A C 1
ATOM 619 O O . ASP A 1 77 ? -15.401 -5.360 13.946 1.00 92.56 77 ASP A O 1
ATOM 623 N N . VAL A 1 78 ? -14.109 -3.584 13.532 1.00 95.50 78 VAL A N 1
ATOM 624 C CA . VAL A 1 78 ? -14.584 -2.840 14.704 1.00 95.50 78 VAL A CA 1
ATOM 625 C C . VAL A 1 78 ? -15.843 -2.057 14.350 1.00 95.50 78 VAL A C 1
ATOM 627 O O . VAL A 1 78 ? -15.929 -1.416 13.305 1.00 95.50 78 VAL A O 1
ATOM 630 N N . VAL A 1 79 ? -16.838 -2.080 15.236 1.00 96.94 79 VAL A N 1
ATOM 631 C CA . VAL A 1 79 ? -18.031 -1.246 15.073 1.00 96.94 79 VAL A CA 1
ATOM 632 C C . VAL A 1 79 ? -17.724 0.160 15.570 1.00 96.94 79 VAL A C 1
ATOM 634 O O . VAL A 1 79 ? -17.477 0.362 16.759 1.00 96.94 79 VAL A O 1
ATOM 637 N N . GLN A 1 80 ? -17.784 1.138 14.670 1.00 95.62 80 GLN A N 1
ATOM 638 C CA . GLN A 1 80 ? -17.671 2.554 15.012 1.00 95.62 80 GLN A CA 1
ATOM 639 C C . GLN A 1 80 ? -18.913 3.325 14.574 1.00 95.62 80 GLN A C 1
ATOM 641 O O . GLN A 1 80 ? -19.567 2.982 13.588 1.00 95.62 80 GLN A O 1
ATOM 646 N N . THR A 1 81 ? -19.230 4.388 15.313 1.00 97.00 81 THR A N 1
ATOM 647 C CA . THR A 1 81 ? -20.329 5.289 14.967 1.00 97.00 81 THR A CA 1
ATOM 648 C C . THR A 1 81 ? -19.810 6.429 14.103 1.00 97.00 81 THR A C 1
ATOM 650 O O . THR A 1 81 ? -19.062 7.278 14.581 1.00 97.00 81 THR A O 1
ATOM 653 N N . HIS A 1 82 ? -20.274 6.490 12.858 1.00 94.25 82 HIS A N 1
ATOM 654 C CA . HIS A 1 82 ? -19.964 7.557 11.908 1.00 94.25 82 HIS A CA 1
ATOM 655 C C . HIS A 1 82 ? -21.257 8.240 11.478 1.00 94.25 82 HIS A C 1
ATOM 657 O O . HIS A 1 82 ? -22.160 7.599 10.945 1.00 94.25 82 HIS A O 1
ATOM 663 N N . ASN A 1 83 ? -21.373 9.542 11.753 1.00 95.62 83 ASN A N 1
ATOM 664 C CA . ASN A 1 83 ? -22.580 10.332 11.474 1.00 95.62 83 ASN A CA 1
ATOM 665 C C . ASN A 1 83 ? -23.887 9.679 11.993 1.00 95.62 83 ASN A C 1
ATOM 667 O O . ASN A 1 83 ? -24.909 9.668 11.313 1.00 95.62 83 ASN A O 1
ATOM 671 N N . GLY A 1 84 ? -23.834 9.078 13.189 1.00 96.62 84 GLY A N 1
ATOM 672 C CA . GLY A 1 84 ? -24.978 8.413 13.829 1.00 96.62 84 GLY A CA 1
ATOM 673 C C . GLY A 1 84 ? -25.243 6.969 13.386 1.00 96.62 84 GLY A C 1
ATOM 674 O O . GLY A 1 84 ? -26.095 6.314 13.980 1.00 96.62 84 GLY A O 1
ATOM 675 N N . PHE A 1 85 ? -24.504 6.443 12.406 1.00 97.00 85 PHE A N 1
ATOM 676 C CA . PHE A 1 85 ? -24.634 5.060 11.943 1.00 97.00 85 PHE A CA 1
ATOM 677 C C . PHE A 1 85 ? -23.531 4.178 12.514 1.00 97.00 85 PHE A C 1
ATOM 679 O O . PHE A 1 85 ? -22.360 4.550 12.486 1.00 97.00 85 PHE A O 1
ATOM 686 N N . GLN A 1 86 ? -23.901 2.992 12.993 1.00 97.31 86 GLN A N 1
ATOM 687 C CA . GLN A 1 86 ? -22.947 1.961 13.391 1.00 97.31 86 GLN A CA 1
ATOM 688 C C . GLN A 1 86 ? -22.486 1.196 12.153 1.00 97.31 86 GLN A C 1
ATOM 690 O O . GLN A 1 86 ? -23.297 0.555 11.484 1.00 97.31 86 GLN A O 1
ATOM 695 N N . LEU A 1 87 ? -21.192 1.270 11.855 1.00 96.81 87 LEU A N 1
ATOM 696 C CA . LEU A 1 87 ? -20.586 0.613 10.703 1.00 96.81 87 LEU A CA 1
ATOM 697 C C . LEU A 1 87 ? -19.488 -0.347 11.174 1.00 96.81 87 LEU A C 1
ATOM 699 O O . LEU A 1 87 ? -18.668 0.060 12.002 1.00 96.81 87 LEU A O 1
ATOM 703 N N . PRO A 1 88 ? -19.443 -1.589 10.660 1.00 96.44 88 PRO A N 1
ATOM 704 C CA . PRO A 1 88 ? -18.250 -2.416 10.768 1.00 96.44 88 PRO A CA 1
ATOM 705 C C . PRO A 1 88 ? -17.169 -1.822 9.861 1.00 96.44 88 PRO A C 1
ATOM 707 O O . PRO A 1 88 ? -17.399 -1.639 8.662 1.00 96.44 88 PRO A O 1
ATOM 710 N N . ILE A 1 89 ? -16.020 -1.472 10.436 1.00 96.00 89 ILE A N 1
ATOM 711 C CA . ILE A 1 89 ? -14.913 -0.856 9.708 1.00 96.00 89 ILE A CA 1
ATOM 712 C C . ILE A 1 89 ? -13.566 -1.451 10.111 1.00 96.00 89 ILE A C 1
ATOM 714 O O . ILE A 1 89 ? -13.382 -1.927 11.232 1.00 96.00 89 ILE A O 1
ATOM 718 N N . ASP A 1 90 ? -12.598 -1.303 9.214 1.00 97.50 90 ASP A N 1
ATOM 719 C CA . ASP A 1 90 ? -11.187 -1.516 9.510 1.00 97.50 90 ASP A CA 1
ATOM 720 C C . ASP A 1 90 ? -10.499 -0.176 9.791 1.00 97.50 90 ASP A C 1
ATOM 722 O O . ASP A 1 90 ? -10.792 0.835 9.144 1.00 97.50 90 ASP A O 1
ATOM 726 N N . VAL A 1 91 ? -9.538 -0.172 10.715 1.00 97.50 91 VAL A N 1
ATOM 727 C CA . VAL A 1 91 ? -8.775 1.026 11.096 1.00 97.50 91 VAL A CA 1
ATOM 728 C C . VAL A 1 91 ? -7.377 0.973 10.499 1.00 97.50 91 VAL A C 1
ATOM 730 O O . VAL A 1 91 ? -6.677 -0.045 10.576 1.00 97.50 91 VAL A O 1
ATOM 733 N N . ASN A 1 92 ? -6.981 2.099 9.906 1.00 97.88 92 ASN A N 1
ATOM 734 C CA . ASN A 1 92 ? -5.729 2.258 9.187 1.00 97.88 92 ASN A CA 1
ATOM 735 C C . ASN A 1 92 ? -5.046 3.574 9.560 1.00 97.88 92 ASN A C 1
ATOM 737 O O . ASN A 1 92 ? -5.729 4.573 9.767 1.00 97.88 92 ASN A O 1
ATOM 741 N N . VAL A 1 93 ? -3.715 3.587 9.529 1.00 97.88 93 VAL A N 1
ATOM 742 C CA . VAL A 1 93 ? -2.907 4.817 9.496 1.00 97.88 93 VAL A CA 1
ATOM 743 C C . VAL A 1 93 ? -2.262 4.971 8.121 1.00 97.88 93 VAL A C 1
ATOM 745 O O . VAL A 1 93 ? -1.982 3.976 7.446 1.00 97.88 93 VAL A O 1
ATOM 748 N N . SER A 1 94 ? -2.051 6.209 7.679 1.00 97.31 94 SER A N 1
ATOM 749 C CA . SER A 1 94 ? -1.526 6.548 6.352 1.00 97.31 94 SER A CA 1
ATOM 750 C C . SER A 1 94 ? -0.444 7.613 6.475 1.00 97.31 94 SER A C 1
ATOM 752 O O . SER A 1 94 ? -0.609 8.552 7.244 1.00 97.31 94 SER A O 1
ATOM 754 N N . ALA A 1 95 ? 0.619 7.486 5.680 1.00 94.56 95 ALA A N 1
ATOM 755 C CA . ALA A 1 95 ? 1.708 8.463 5.626 1.00 94.56 95 ALA A CA 1
ATOM 756 C C . ALA A 1 95 ? 1.279 9.758 4.913 1.00 94.56 95 ALA A C 1
ATOM 758 O O . ALA A 1 95 ? 1.883 10.810 5.099 1.00 94.56 95 ALA A O 1
ATOM 759 N N . ASP A 1 96 ? 0.230 9.675 4.090 1.00 89.69 96 ASP A N 1
ATOM 760 C CA . ASP A 1 96 ? -0.330 10.797 3.346 1.00 89.69 96 ASP A CA 1
ATOM 761 C C . ASP A 1 96 ? -1.768 11.081 3.816 1.00 89.69 96 ASP A C 1
ATOM 763 O O . ASP A 1 96 ? -2.557 10.137 3.942 1.00 89.69 96 ASP A O 1
ATOM 767 N N . PRO A 1 97 ? -2.174 12.356 3.990 1.00 88.31 97 PRO A N 1
ATOM 768 C CA . PRO A 1 97 ? -3.566 12.717 4.289 1.00 88.31 97 PRO A CA 1
ATOM 769 C C . PRO A 1 97 ? -4.555 12.297 3.193 1.00 88.31 97 PRO A C 1
ATOM 771 O O . PRO A 1 97 ? -5.743 12.110 3.449 1.00 88.31 97 PRO A O 1
ATOM 774 N N . SER A 1 98 ? -4.070 12.161 1.955 1.00 86.50 98 SER A N 1
ATOM 775 C CA . SER A 1 98 ? -4.833 11.653 0.818 1.00 86.50 98 SER A CA 1
ATOM 776 C C . SER A 1 98 ? -3.980 10.644 0.036 1.00 86.50 98 SER A C 1
ATOM 778 O O . SER A 1 98 ? -3.369 11.003 -0.974 1.00 86.50 98 SER A O 1
ATOM 780 N N . PRO A 1 99 ? -3.924 9.374 0.480 1.00 81.06 99 PRO A N 1
ATOM 781 C CA . PRO A 1 99 ? -3.026 8.356 -0.082 1.00 81.06 99 PRO A CA 1
ATOM 782 C C . PRO A 1 99 ? -3.390 7.930 -1.513 1.00 81.06 99 PRO A C 1
ATOM 784 O O . PRO A 1 99 ? -2.628 7.228 -2.174 1.00 81.06 99 PRO A O 1
ATOM 787 N N . SER A 1 100 ? -4.554 8.354 -2.010 1.00 76.50 100 SER A N 1
ATOM 788 C CA . SER A 1 100 ? -4.997 8.168 -3.394 1.00 76.50 100 SER A CA 1
ATOM 789 C C . SER A 1 100 ? -4.805 9.410 -4.268 1.00 76.50 100 SER A C 1
ATOM 791 O O . SER A 1 100 ? -4.956 9.318 -5.488 1.00 76.50 100 SER A O 1
ATOM 793 N N . SER A 1 101 ? -4.464 10.566 -3.688 1.00 77.12 101 SER A N 1
ATOM 794 C CA . SER A 1 101 ? -4.251 11.781 -4.472 1.00 77.12 101 SER A CA 1
ATOM 795 C C . SER A 1 101 ? -3.031 11.630 -5.378 1.00 77.12 101 SER A C 1
ATOM 797 O O . SER A 1 101 ? -2.006 11.053 -5.017 1.00 77.12 101 SER A O 1
ATOM 799 N N . ALA A 1 102 ? -3.134 12.129 -6.609 1.00 62.72 102 ALA A N 1
ATOM 800 C CA . ALA A 1 102 ? -1.949 12.450 -7.382 1.00 62.72 102 ALA A CA 1
ATOM 801 C C . ALA A 1 102 ? -1.336 13.689 -6.741 1.00 62.72 102 ALA A C 1
ATOM 803 O O . ALA A 1 102 ? -1.892 14.776 -6.872 1.00 62.72 102 ALA A O 1
ATOM 804 N N . GLY A 1 103 ? -0.226 13.526 -6.020 1.00 56.50 103 GLY A N 1
ATOM 805 C CA . GLY A 1 103 ? 0.616 14.668 -5.704 1.00 56.50 103 GLY A CA 1
ATOM 806 C C . GLY A 1 103 ? 0.996 15.312 -7.031 1.00 56.50 103 GLY A C 1
ATOM 807 O O . GLY A 1 103 ? 1.795 14.755 -7.780 1.00 56.50 103 GLY A O 1
ATOM 808 N N . PHE A 1 104 ? 0.373 16.438 -7.377 1.00 44.62 104 PHE A N 1
ATOM 809 C CA . PHE A 1 104 ? 0.931 17.284 -8.415 1.00 44.62 104 PHE A CA 1
ATOM 810 C C . PHE A 1 104 ? 2.298 17.694 -7.887 1.00 44.62 104 PHE A C 1
ATOM 812 O O . PHE A 1 104 ? 2.384 18.286 -6.811 1.00 44.62 104 PHE A O 1
ATOM 819 N N . ALA A 1 105 ? 3.365 17.349 -8.604 1.00 40.91 105 ALA A N 1
ATOM 820 C CA . ALA A 1 105 ? 4.630 18.020 -8.388 1.00 40.91 105 ALA A CA 1
ATOM 821 C C . ALA A 1 105 ? 4.358 19.507 -8.641 1.00 40.91 105 ALA A C 1
ATOM 823 O O . ALA A 1 105 ? 4.170 19.922 -9.784 1.00 40.91 105 ALA A O 1
ATOM 824 N N . THR A 1 106 ? 4.246 20.299 -7.577 1.00 36.41 106 THR A N 1
ATOM 825 C CA . THR A 1 106 ? 4.319 21.748 -7.675 1.00 36.41 106 THR A CA 1
ATOM 826 C C . THR A 1 106 ? 5.704 22.053 -8.223 1.00 36.41 106 THR A C 1
ATOM 828 O O . THR A 1 106 ? 6.705 21.980 -7.515 1.00 36.41 106 THR A O 1
ATOM 831 N N . THR A 1 107 ? 5.782 22.327 -9.522 1.00 36.69 107 THR A N 1
ATOM 832 C CA . THR A 1 107 ? 6.926 23.036 -10.081 1.00 36.69 107 THR A CA 1
ATOM 833 C C . THR A 1 107 ? 6.899 24.431 -9.471 1.00 36.69 107 THR A C 1
ATOM 835 O O . THR A 1 107 ? 5.948 25.177 -9.715 1.00 36.69 107 THR A O 1
ATOM 838 N N . ASN A 1 108 ? 7.885 24.711 -8.616 1.00 38.47 108 ASN A N 1
ATOM 839 C CA . ASN A 1 108 ? 8.183 26.051 -8.107 1.00 38.47 108 ASN A CA 1
ATOM 840 C C . ASN A 1 108 ? 8.340 27.066 -9.243 1.00 38.47 108 ASN A C 1
ATOM 842 O O . ASN A 1 108 ? 8.870 26.670 -10.308 1.00 38.47 108 ASN A O 1
#

Foldseek 3Di:
DLVVLLVCLVVVPAHDEDEEELVCVVVVQVSSQVSCVVSVHPDGHEYEYEEQPPDDQPDEQCVSPHPRYFKYWHAAQDFDADPNDTDRDTDMHGPDPCSRDDPDPPPD